Protein AF-T0RAB3-F1 (afdb_monomer)

Sequence (53 aa):
MDGITTTLEIRQIDNYQPTIVAMTANVFKEDQIKCKEAGMNAFLSKPLKKKIR

Secondary structure (DSSP, 8-state):
--HHHHHHHHHTSSSPPPP-EEEESS--HHHHHHHHHTT-SEEEESSP-----

pLDDT: mean 88.7, std 9.39, range [59.88, 97.12]

Nearest PDB structures (foldseek):
  8phx-assembly1_A  TM=8.775E-01  e=4.074E-02  Candida albicans SC5314
  1dcf-assembly1_A-2  TM=8.472E-01  e=7.627E-02  Arabidopsis thaliana
  3m6m-assembly1_F  TM=8.579E-01  e=1.428E-01  Xanthomonas campestris pv. campestris
  2pln-assembly1_A-2  TM=8.678E-01  e=3.532E-01  Helicobacter pylori
  1qmp-assembly3_C  TM=8.633E-01  e=4.060E-01  Geobacillus stearothermophilus

Structure (mmCIF, N/CA/C/O backbone):
data_AF-T0RAB3-F1
#
_entry.id   AF-T0RAB3-F1
#
loop_
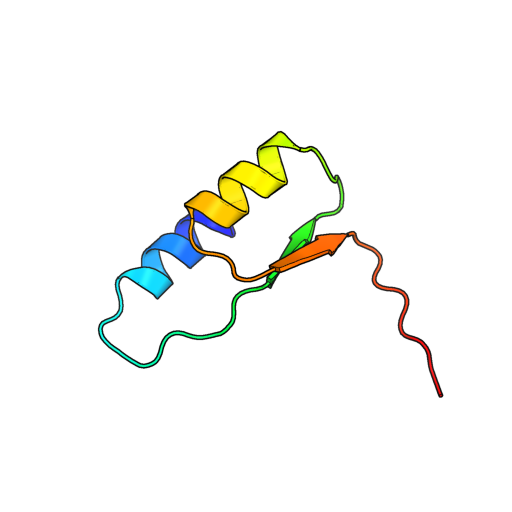_atom_site.group_PDB
_atom_site.id
_atom_site.type_symbol
_atom_site.label_atom_id
_atom_site.label_alt_id
_atom_site.label_comp_id
_atom_site.label_asym_id
_atom_site.label_entity_id
_atom_site.label_seq_id
_atom_site.pdbx_PDB_ins_code
_atom_site.Cartn_x
_atom_site.Cartn_y
_atom_site.Cartn_z
_atom_site.occupancy
_atom_site.B_iso_or_equiv
_atom_site.auth_seq_id
_atom_site.auth_comp_id
_atom_site.auth_asym_id
_atom_site.auth_atom_id
_atom_site.pdbx_PDB_model_num
ATOM 1 N N . MET A 1 1 ? -9.125 13.998 -5.368 1.00 70.38 1 MET A N 1
ATOM 2 C CA . MET A 1 1 ? -8.990 12.836 -4.472 1.00 70.38 1 MET A CA 1
ATOM 3 C C . MET A 1 1 ? -8.174 11.785 -5.198 1.00 70.38 1 MET A C 1
ATOM 5 O O . MET A 1 1 ? -8.502 11.478 -6.340 1.00 70.38 1 MET A O 1
ATOM 9 N N . ASP A 1 2 ? -7.089 11.318 -4.591 1.00 90.88 2 ASP A N 1
ATOM 10 C CA . ASP A 1 2 ? -6.218 10.275 -5.140 1.00 90.88 2 ASP A CA 1
ATOM 11 C C . ASP A 1 2 ? -6.329 8.976 -4.322 1.00 90.88 2 ASP A C 1
ATOM 13 O O . ASP A 1 2 ? -7.003 8.926 -3.294 1.00 90.88 2 ASP A O 1
ATOM 17 N N . GLY A 1 3 ? -5.668 7.912 -4.787 1.00 92.44 3 GLY A N 1
ATOM 18 C CA . GLY A 1 3 ? -5.745 6.599 -4.146 1.00 92.44 3 GLY A CA 1
ATOM 19 C C . GLY A 1 3 ? -5.198 6.556 -2.714 1.00 92.44 3 GLY A C 1
ATOM 20 O O . GLY A 1 3 ? -5.677 5.744 -1.924 1.00 92.44 3 GLY A O 1
ATOM 21 N N . ILE A 1 4 ? -4.238 7.416 -2.357 1.00 94.06 4 ILE A N 1
ATOM 22 C CA . ILE A 1 4 ? -3.694 7.503 -0.996 1.00 94.06 4 ILE A CA 1
ATOM 23 C C . ILE A 1 4 ? -4.749 8.100 -0.071 1.00 94.06 4 ILE A C 1
ATOM 25 O O . ILE A 1 4 ? -5.093 7.464 0.925 1.00 94.06 4 ILE A O 1
ATOM 29 N N . THR A 1 5 ? -5.316 9.259 -0.426 1.00 96.50 5 THR A N 1
ATOM 30 C CA . THR A 1 5 ? -6.382 9.891 0.373 1.00 96.50 5 THR A CA 1
ATOM 31 C C . THR A 1 5 ? -7.565 8.945 0.560 1.00 96.50 5 THR A C 1
ATOM 33 O O . THR A 1 5 ? -8.009 8.735 1.684 1.00 96.50 5 THR A O 1
ATOM 36 N N . THR A 1 6 ? -8.015 8.290 -0.514 1.00 96.25 6 THR A N 1
ATOM 37 C CA . THR A 1 6 ? -9.117 7.320 -0.440 1.00 96.25 6 THR A CA 1
ATOM 38 C C . THR A 1 6 ? -8.787 6.133 0.464 1.00 96.25 6 THR A C 1
ATOM 40 O O . THR A 1 6 ? -9.647 5.666 1.205 1.00 96.25 6 THR A O 1
ATOM 43 N N . THR A 1 7 ? -7.546 5.638 0.442 1.00 96.88 7 THR A N 1
ATOM 44 C CA . THR A 1 7 ? -7.131 4.544 1.335 1.00 96.88 7 THR A CA 1
ATOM 45 C C . THR A 1 7 ? -7.193 4.987 2.792 1.00 96.88 7 THR A C 1
ATOM 47 O O . THR A 1 7 ? -7.753 4.262 3.609 1.00 96.88 7 THR A O 1
ATOM 50 N N . LEU A 1 8 ? -6.683 6.181 3.109 1.00 96.75 8 LEU A N 1
ATOM 51 C CA . LEU A 1 8 ? -6.726 6.727 4.467 1.00 96.75 8 LEU A CA 1
ATOM 52 C C . LEU A 1 8 ? -8.167 6.857 4.977 1.00 96.75 8 LEU A C 1
ATOM 54 O O . LEU A 1 8 ? -8.441 6.454 6.103 1.00 96.75 8 LEU A O 1
ATOM 58 N N . GLU A 1 9 ? -9.090 7.343 4.146 1.00 96.56 9 GLU A N 1
ATOM 59 C CA . GLU A 1 9 ? -10.514 7.433 4.493 1.00 96.56 9 GLU A CA 1
ATOM 60 C C . GLU A 1 9 ? -11.138 6.050 4.736 1.00 96.56 9 GLU A C 1
ATOM 62 O O . GLU A 1 9 ? -11.816 5.850 5.741 1.00 96.56 9 GLU A O 1
ATOM 67 N N . ILE A 1 10 ? -10.856 5.057 3.881 1.00 96.31 10 ILE A N 1
ATOM 68 C CA . ILE A 1 10 ? -11.346 3.681 4.076 1.00 96.31 10 ILE A CA 1
ATOM 69 C C . ILE A 1 10 ? -10.819 3.085 5.391 1.00 96.31 10 ILE A C 1
ATOM 71 O O . ILE A 1 10 ? -11.560 2.402 6.105 1.00 96.31 10 ILE A O 1
ATOM 75 N N . ARG A 1 11 ? -9.554 3.353 5.743 1.00 96.44 11 ARG A N 1
ATOM 76 C CA . ARG A 1 11 ? -8.942 2.860 6.989 1.00 96.44 11 ARG A CA 1
ATOM 77 C C . ARG A 1 11 ? -9.512 3.504 8.256 1.00 96.44 11 ARG A C 1
ATOM 79 O O . ARG A 1 11 ? -9.307 2.949 9.329 1.00 96.44 11 ARG A O 1
ATOM 86 N N . GLN A 1 12 ? -10.244 4.613 8.150 1.00 96.50 12 GLN A N 1
ATOM 87 C CA . GLN A 1 12 ? -10.935 5.235 9.287 1.00 96.50 12 GLN A CA 1
ATOM 88 C C . GLN A 1 12 ? -12.320 4.635 9.565 1.00 96.50 12 GLN A C 1
ATOM 90 O O . GLN A 1 12 ? -12.904 4.910 10.611 1.00 96.50 12 GLN A O 1
ATOM 95 N N . ILE A 1 13 ? -12.863 3.824 8.653 1.00 96.31 13 ILE A N 1
ATOM 96 C CA . ILE A 1 13 ? -14.178 3.202 8.830 1.00 96.31 13 ILE A CA 1
ATOM 97 C C . ILE A 1 13 ? -14.058 2.053 9.840 1.00 96.31 13 ILE A C 1
ATOM 99 O O . ILE A 1 13 ? -13.360 1.071 9.585 1.00 96.31 13 ILE A O 1
ATOM 103 N N . ASP A 1 14 ? -14.773 2.143 10.963 1.00 91.44 14 ASP A N 1
ATOM 104 C CA . ASP A 1 14 ? -14.835 1.081 11.978 1.00 91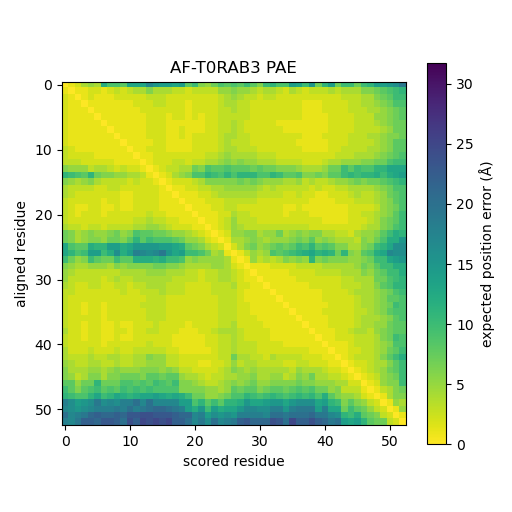.44 14 ASP A CA 1
ATOM 105 C C . ASP A 1 14 ? -15.771 -0.057 11.532 1.00 91.44 14 ASP A C 1
ATOM 107 O O . ASP A 1 14 ? -16.910 -0.205 11.973 1.00 91.44 14 ASP A O 1
ATOM 111 N N . ASN A 1 15 ? -15.320 -0.800 10.525 1.00 93.25 1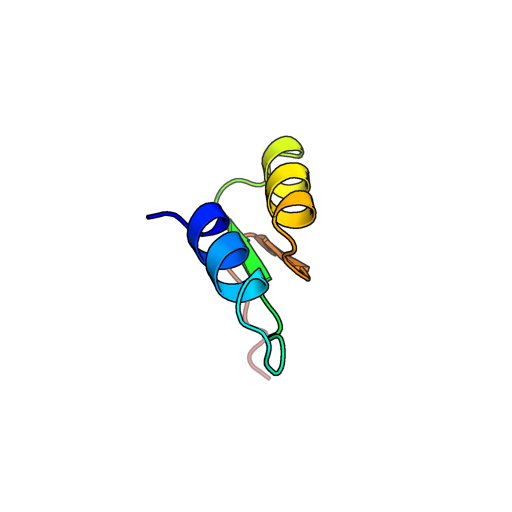5 ASN A N 1
ATOM 112 C CA . ASN A 1 15 ? -16.007 -1.947 9.944 1.00 93.25 15 ASN A CA 1
ATOM 113 C C . ASN A 1 15 ? -14.975 -2.893 9.304 1.00 93.25 15 ASN A C 1
ATOM 115 O O . ASN A 1 15 ? -13.765 -2.665 9.371 1.00 93.25 15 ASN A O 1
ATOM 119 N N . TYR A 1 16 ? -15.443 -3.952 8.641 1.00 94.31 16 TYR A N 1
ATOM 120 C CA . TYR A 1 16 ? -14.595 -4.836 7.854 1.00 94.31 16 TYR A CA 1
ATOM 121 C C . TYR A 1 16 ? -13.747 -4.051 6.848 1.00 94.31 16 TYR A C 1
ATOM 123 O O . TYR A 1 16 ? -14.248 -3.365 5.955 1.00 94.31 16 TYR A O 1
ATOM 131 N N . GLN A 1 17 ? -12.436 -4.200 6.994 1.00 96.00 17 GLN A N 1
ATOM 132 C CA . GLN A 1 17 ? -11.450 -3.501 6.196 1.00 96.00 17 GLN A CA 1
ATOM 133 C C . GLN A 1 17 ? -11.217 -4.243 4.871 1.00 96.00 17 GLN A C 1
ATOM 135 O O . GLN A 1 17 ? -10.766 -5.391 4.887 1.00 96.00 17 GLN A O 1
ATOM 140 N N . PRO A 1 18 ? -11.485 -3.621 3.705 1.00 96.00 18 PRO A N 1
ATOM 141 C CA . PRO A 1 18 ? -11.290 -4.281 2.423 1.00 96.00 18 PRO A CA 1
ATOM 142 C C . PRO A 1 18 ? -9.800 -4.462 2.112 1.00 96.00 18 PRO A C 1
ATOM 144 O O . PRO A 1 18 ? -8.927 -3.753 2.631 1.00 96.00 18 PRO A O 1
ATOM 147 N N . THR A 1 19 ? -9.516 -5.394 1.201 1.00 97.12 19 THR A N 1
ATOM 148 C CA . THR A 1 19 ? -8.193 -5.509 0.581 1.00 97.12 19 THR A CA 1
ATOM 149 C C . THR A 1 19 ? -8.039 -4.421 -0.476 1.00 97.12 19 THR A C 1
ATOM 151 O O . THR A 1 19 ? -8.808 -4.366 -1.433 1.00 97.12 19 THR A O 1
ATOM 154 N N . ILE A 1 20 ? -7.031 -3.568 -0.314 1.00 96.94 20 ILE A N 1
ATOM 155 C CA . ILE A 1 20 ? -6.746 -2.438 -1.200 1.00 96.94 20 ILE A CA 1
ATOM 156 C C . ILE A 1 20 ? -5.431 -2.715 -1.928 1.00 96.94 20 ILE A C 1
ATOM 158 O O . ILE A 1 20 ? -4.404 -2.954 -1.294 1.00 96.94 20 ILE A O 1
ATOM 162 N N . VAL A 1 21 ? -5.454 -2.683 -3.261 1.00 94.62 21 VAL A N 1
ATOM 163 C CA . VAL A 1 21 ? -4.276 -2.922 -4.107 1.00 94.62 21 VAL A CA 1
ATOM 164 C C . VAL A 1 21 ? -3.998 -1.685 -4.951 1.00 94.62 21 VAL A C 1
ATOM 166 O O . VAL A 1 21 ? -4.828 -1.288 -5.769 1.00 94.62 21 VAL A O 1
ATOM 169 N N . ALA A 1 22 ? -2.823 -1.086 -4.772 1.00 92.81 22 ALA A N 1
ATOM 170 C CA . ALA A 1 22 ? -2.378 0.036 -5.586 1.00 92.81 22 ALA A CA 1
ATOM 171 C C . ALA A 1 22 ? -2.014 -0.444 -6.992 1.00 92.81 22 ALA A C 1
ATOM 173 O O . ALA A 1 22 ? -1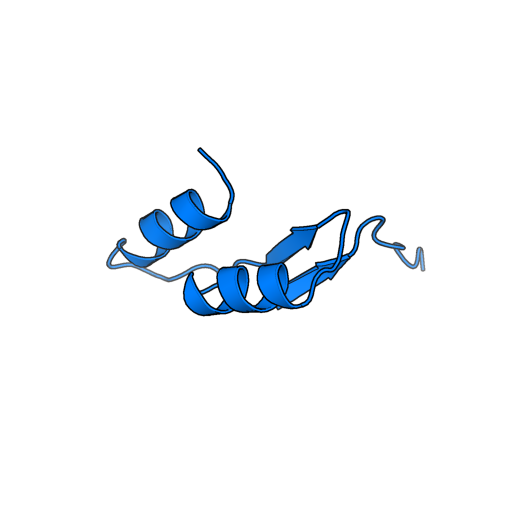.360 -1.475 -7.152 1.00 92.81 22 ALA A O 1
ATOM 174 N N . MET A 1 23 ? -2.382 0.327 -8.014 1.00 91.12 23 MET A N 1
ATOM 175 C CA . MET A 1 23 ? -2.048 0.007 -9.398 1.00 91.12 23 MET A CA 1
ATOM 176 C C . MET A 1 23 ? -1.442 1.230 -10.086 1.00 91.12 23 MET A C 1
ATOM 178 O O . MET A 1 23 ? -2.155 2.188 -10.388 1.00 91.12 23 MET A O 1
ATOM 182 N N . THR A 1 24 ? -0.138 1.199 -10.357 1.00 83.38 24 THR A N 1
ATOM 183 C CA . THR A 1 24 ? 0.603 2.346 -10.914 1.00 83.38 24 THR A CA 1
ATOM 184 C C . THR A 1 24 ? 1.044 2.114 -12.357 1.00 83.38 24 THR A C 1
ATOM 186 O O . THR A 1 24 ? 1.303 0.980 -12.753 1.00 83.38 24 THR A O 1
ATOM 189 N N . ALA A 1 25 ? 1.186 3.183 -13.140 1.00 80.50 25 ALA A N 1
ATOM 190 C CA . ALA A 1 25 ? 1.908 3.144 -14.416 1.00 80.50 25 ALA A CA 1
ATOM 191 C C . ALA A 1 25 ? 3.429 3.333 -14.245 1.00 80.50 25 ALA A C 1
ATOM 193 O O . ALA A 1 25 ? 4.186 2.897 -15.105 1.00 80.50 25 ALA A O 1
ATOM 194 N N . ASN A 1 26 ? 3.871 3.940 -13.137 1.00 69.56 26 ASN A N 1
ATOM 195 C CA . ASN A 1 26 ? 5.278 4.212 -12.842 1.00 69.56 26 ASN A CA 1
ATOM 196 C C . ASN A 1 26 ? 5.624 3.676 -11.451 1.00 69.56 26 ASN A C 1
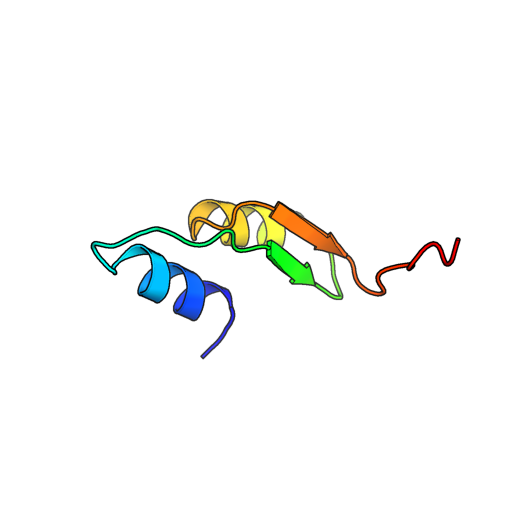ATOM 198 O O . ASN A 1 26 ? 5.008 4.057 -10.458 1.00 69.56 26 ASN A O 1
ATOM 202 N N . VAL A 1 27 ? 6.568 2.739 -11.381 1.00 69.31 27 VAL A N 1
ATOM 203 C CA . VAL A 1 27 ? 6.921 2.036 -10.141 1.00 69.31 27 VAL A CA 1
ATOM 204 C C . VAL A 1 27 ? 8.160 2.683 -9.536 1.00 69.31 27 VAL A C 1
ATOM 206 O O . VAL A 1 27 ? 9.258 2.131 -9.607 1.00 69.31 27 VAL A O 1
ATOM 209 N N . PHE A 1 28 ? 7.996 3.864 -8.952 1.00 83.19 28 PHE A N 1
ATOM 210 C CA . PHE A 1 28 ? 9.043 4.428 -8.109 1.00 83.19 28 PHE A CA 1
ATOM 211 C C . PHE A 1 28 ? 8.990 3.790 -6.718 1.00 83.19 28 PHE A C 1
ATOM 213 O O . PHE A 1 28 ? 7.924 3.397 -6.233 1.00 83.19 28 PHE A O 1
ATOM 220 N N . LYS A 1 29 ? 10.151 3.632 -6.071 1.00 84.19 29 LYS A N 1
ATOM 221 C CA . LYS A 1 29 ? 10.217 3.034 -4.726 1.00 84.19 29 LYS A CA 1
ATOM 222 C C . LYS A 1 29 ? 9.472 3.897 -3.711 1.00 84.19 29 LYS A C 1
ATOM 224 O O . LYS A 1 29 ? 8.814 3.359 -2.824 1.00 84.19 29 LYS A O 1
ATOM 229 N N . GLU A 1 30 ? 9.530 5.214 -3.875 1.00 87.62 30 GLU A N 1
ATOM 230 C CA . GLU A 1 30 ? 8.844 6.180 -3.021 1.00 87.62 30 GLU A CA 1
ATOM 231 C C . GLU A 1 30 ? 7.322 5.993 -3.079 1.00 87.62 30 GLU A C 1
ATOM 233 O O . GLU A 1 30 ? 6.652 6.079 -2.052 1.00 87.62 30 GLU A O 1
ATOM 238 N N . ASP A 1 31 ? 6.772 5.668 -4.252 1.00 86.19 31 ASP A N 1
ATOM 239 C CA . ASP A 1 31 ? 5.333 5.443 -4.419 1.00 86.19 31 ASP A CA 1
ATOM 240 C C . ASP A 1 31 ? 4.873 4.167 -3.709 1.00 86.19 31 ASP A C 1
ATOM 242 O O . ASP A 1 31 ? 3.800 4.146 -3.104 1.00 86.19 31 ASP A O 1
ATOM 246 N N . GLN A 1 32 ? 5.695 3.112 -3.721 1.00 87.81 32 GLN A N 1
ATOM 247 C CA . GLN A 1 32 ? 5.405 1.887 -2.968 1.00 87.81 32 GLN A CA 1
ATOM 248 C C . GLN A 1 32 ? 5.393 2.145 -1.460 1.00 87.81 32 GLN A C 1
ATOM 250 O O . GLN A 1 32 ? 4.514 1.636 -0.763 1.00 87.81 32 GLN A O 1
ATOM 255 N N . ILE A 1 33 ? 6.350 2.939 -0.964 1.00 91.62 33 ILE A N 1
ATOM 256 C CA . ILE A 1 33 ? 6.436 3.311 0.454 1.00 91.62 33 ILE A CA 1
ATOM 257 C C . ILE A 1 33 ? 5.188 4.095 0.855 1.00 91.62 33 ILE A C 1
ATOM 259 O O . ILE A 1 33 ? 4.492 3.669 1.774 1.00 91.62 33 ILE A O 1
ATOM 263 N N . LYS A 1 34 ? 4.827 5.142 0.102 1.00 92.19 34 LYS A N 1
ATOM 264 C CA . LYS A 1 34 ? 3.615 5.936 0.360 1.00 92.19 34 LYS A CA 1
ATOM 265 C C . LYS A 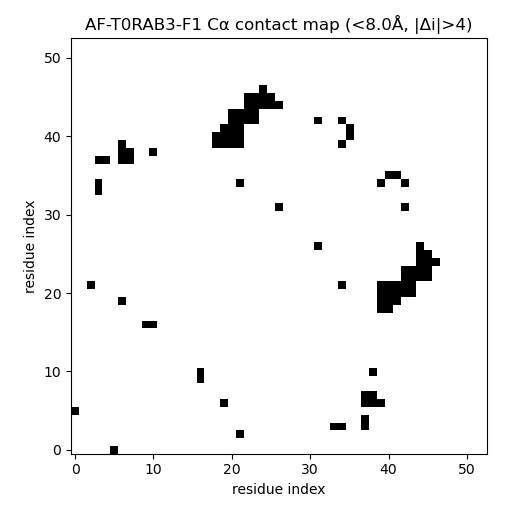1 34 ? 2.349 5.076 0.374 1.00 92.19 34 LYS A C 1
ATOM 267 O O . LYS A 1 34 ? 1.521 5.213 1.268 1.00 92.19 34 LYS A O 1
ATOM 272 N N . CYS A 1 35 ? 2.200 4.160 -0.588 1.00 93.06 35 CYS A N 1
ATOM 273 C CA . CYS A 1 35 ? 1.050 3.249 -0.647 1.00 93.06 35 CYS A CA 1
ATOM 274 C C . CYS A 1 35 ? 0.982 2.325 0.575 1.00 93.06 35 CYS A C 1
ATOM 276 O O . CYS A 1 35 ? -0.096 2.096 1.127 1.00 93.06 35 CYS A O 1
ATOM 278 N N . LYS A 1 36 ? 2.131 1.803 1.013 1.00 93.12 36 LYS A N 1
ATOM 279 C CA . LYS A 1 36 ? 2.219 0.944 2.195 1.00 93.12 36 LYS A CA 1
ATOM 280 C C . LYS A 1 36 ? 1.899 1.717 3.475 1.00 93.12 36 LYS A C 1
ATOM 282 O O . LYS A 1 36 ? 1.135 1.217 4.294 1.00 93.12 36 LYS A O 1
ATOM 287 N N . GLU A 1 37 ? 2.440 2.922 3.629 1.00 95.88 37 GLU A N 1
ATOM 288 C CA . GLU A 1 37 ? 2.182 3.805 4.776 1.00 95.88 37 GLU A CA 1
ATOM 289 C C . GLU A 1 37 ? 0.713 4.232 4.858 1.00 95.88 37 GLU A C 1
ATOM 291 O O . GLU A 1 37 ? 0.152 4.289 5.947 1.00 95.88 37 GLU A O 1
ATOM 296 N N . ALA A 1 38 ? 0.056 4.434 3.712 1.00 95.75 38 ALA A N 1
ATOM 297 C CA . ALA A 1 38 ? -1.382 4.689 3.650 1.00 95.75 38 ALA A CA 1
ATOM 298 C C . ALA A 1 38 ? -2.243 3.478 4.063 1.00 95.75 38 ALA A C 1
ATOM 300 O O . ALA A 1 38 ? -3.442 3.623 4.288 1.00 95.75 38 ALA A O 1
ATOM 301 N N . GLY A 1 39 ? -1.655 2.280 4.147 1.00 96.06 39 GLY A N 1
ATOM 302 C CA . GLY A 1 39 ? -2.340 1.051 4.542 1.00 96.06 39 GLY A CA 1
ATOM 303 C C . GLY A 1 39 ? -2.847 0.198 3.378 1.00 96.06 39 GLY A C 1
ATOM 304 O O . GLY A 1 39 ? -3.768 -0.600 3.575 1.00 96.06 39 GLY A O 1
ATOM 305 N N . MET A 1 40 ? -2.292 0.334 2.169 1.00 97.00 40 MET A N 1
ATOM 306 C CA . MET A 1 40 ? -2.600 -0.570 1.052 1.00 97.00 40 MET A CA 1
ATOM 307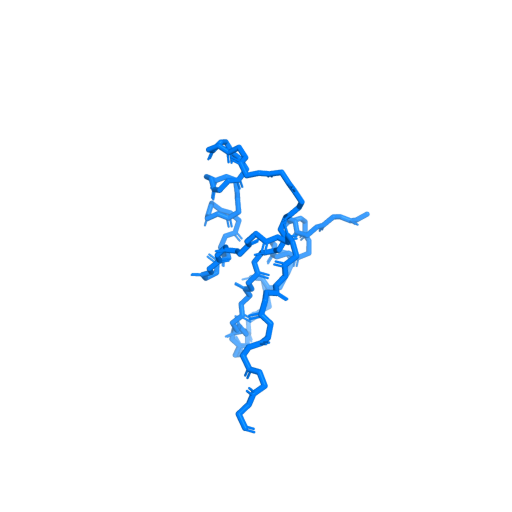 C C . MET A 1 40 ? -1.943 -1.944 1.257 1.00 97.00 40 MET A C 1
ATOM 309 O O . MET A 1 40 ? -0.827 -2.054 1.763 1.00 97.00 40 MET A O 1
ATOM 313 N N . ASN A 1 41 ? -2.628 -3.009 0.842 1.00 96.75 41 ASN A N 1
ATOM 314 C CA . ASN A 1 41 ? -2.201 -4.394 1.058 1.00 96.75 41 ASN A CA 1
ATOM 315 C C . ASN A 1 41 ? -1.190 -4.882 0.016 1.00 96.75 41 ASN A C 1
ATOM 317 O O . ASN A 1 41 ? -0.357 -5.732 0.319 1.00 96.75 41 ASN A O 1
ATOM 321 N N . ALA A 1 42 ? -1.282 -4.384 -1.216 1.00 92.44 42 ALA A N 1
ATOM 322 C CA . ALA A 1 42 ? -0.385 -4.775 -2.294 1.00 92.44 42 ALA A CA 1
ATOM 323 C C . ALA A 1 42 ? -0.214 -3.655 -3.319 1.00 92.44 42 ALA A C 1
ATOM 325 O O . ALA A 1 42 ? -0.957 -2.674 -3.337 1.00 92.44 42 ALA A O 1
ATOM 326 N N . PHE A 1 43 ? 0.769 -3.839 -4.193 1.00 89.75 43 PHE A N 1
ATOM 327 C CA . PHE A 1 43 ? 1.123 -2.902 -5.243 1.00 89.75 43 PHE A CA 1
ATOM 328 C C . PHE A 1 43 ? 1.359 -3.664 -6.549 1.00 89.75 43 PHE A C 1
ATOM 330 O O . PHE A 1 43 ? 2.076 -4.665 -6.564 1.00 89.75 43 PHE A O 1
ATOM 337 N N . LEU A 1 44 ? 0.763 -3.197 -7.643 1.00 89.25 44 LEU A N 1
ATOM 338 C CA . LEU A 1 44 ? 0.859 -3.795 -8.970 1.00 89.25 44 LEU A CA 1
ATOM 339 C C . LEU A 1 44 ? 1.246 -2.745 -10.015 1.00 89.25 44 LEU A C 1
ATOM 341 O O . LEU A 1 44 ? 0.791 -1.600 -9.982 1.00 89.25 44 LEU A O 1
ATOM 345 N N . SER A 1 45 ? 2.059 -3.151 -10.987 1.00 87.38 45 SER A N 1
ATOM 346 C CA . SER A 1 45 ? 2.387 -2.328 -12.147 1.00 87.38 45 SER A CA 1
ATOM 347 C C . SER A 1 45 ? 1.391 -2.547 -13.286 1.00 87.38 45 SER A C 1
ATOM 349 O O . SER A 1 45 ? 0.935 -3.662 -13.550 1.00 87.38 45 SER A O 1
ATOM 351 N N . LYS A 1 46 ? 1.049 -1.464 -13.981 1.00 83.38 46 LYS A N 1
ATOM 352 C CA . LYS A 1 46 ? 0.321 -1.493 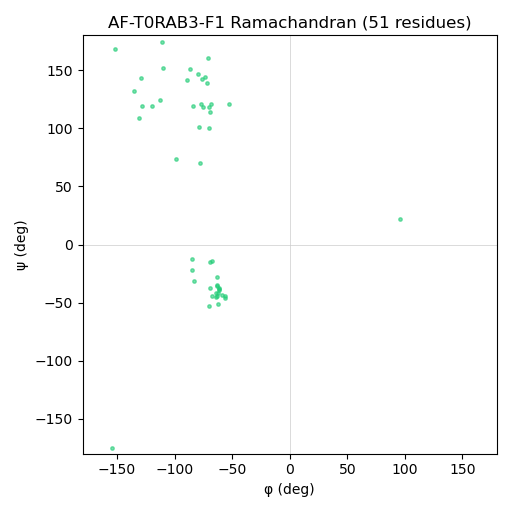-15.250 1.00 83.38 46 LYS A CA 1
ATOM 353 C C . LYS A 1 46 ? 1.320 -1.643 -16.413 1.00 83.38 46 LYS A C 1
ATOM 355 O O . LYS A 1 46 ? 2.433 -1.133 -16.313 1.00 83.38 46 LYS A O 1
ATOM 360 N N . PRO A 1 47 ? 0.917 -2.265 -17.536 1.00 86.50 47 PRO A N 1
ATOM 361 C CA . PRO A 1 47 ? -0.348 -2.971 -17.725 1.00 86.50 47 PRO A CA 1
ATOM 362 C C . PRO A 1 47 ? -0.336 -4.345 -17.037 1.00 86.50 47 PRO A C 1
ATOM 364 O O . PRO A 1 47 ? 0.660 -5.066 -17.072 1.00 86.50 47 PRO A O 1
ATOM 367 N N . LEU A 1 48 ? -1.476 -4.742 -16.462 1.00 82.25 48 LEU A N 1
ATOM 368 C CA . LEU A 1 48 ? -1.643 -6.100 -15.952 1.00 82.25 48 LEU A CA 1
ATOM 369 C C . LEU A 1 48 ? -1.718 -7.075 -17.129 1.00 82.25 48 LEU A C 1
ATOM 371 O O . LEU A 1 48 ? -2.642 -7.017 -17.942 1.00 82.25 48 LEU A O 1
ATOM 375 N N . LYS A 1 49 ? -0.766 -8.007 -17.212 1.00 78.50 49 LYS A N 1
ATOM 376 C CA . LYS A 1 49 ? -0.840 -9.114 -18.170 1.00 78.50 49 LYS A CA 1
ATOM 377 C C . LYS A 1 49 ? -1.793 -10.174 -17.625 1.00 78.50 49 LYS A C 1
ATOM 379 O O . LYS A 1 49 ? -1.423 -10.968 -16.762 1.00 78.50 49 LYS A O 1
ATOM 384 N N . LYS A 1 50 ? -3.026 -10.198 -18.131 1.00 72.56 50 LYS A N 1
ATOM 385 C CA . LYS A 1 50 ? -3.970 -11.284 -17.852 1.00 72.56 50 LYS A CA 1
ATOM 386 C C . LYS A 1 50 ? -3.456 -12.538 -18.568 1.00 72.56 50 LYS A C 1
ATOM 388 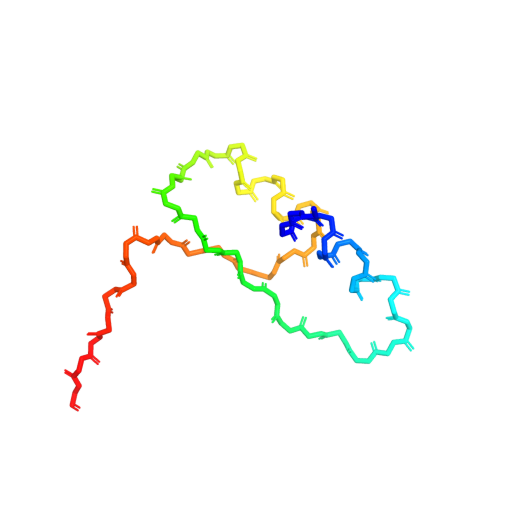O O . LYS A 1 50 ? -3.401 -12.555 -19.795 1.00 72.56 50 LYS A O 1
ATOM 393 N N . LYS A 1 51 ? -3.055 -13.582 -17.834 1.00 69.56 51 LYS A N 1
ATOM 394 C CA . LYS A 1 51 ? -2.894 -14.910 -18.446 1.00 69.56 51 LYS A CA 1
ATOM 395 C C . LYS A 1 51 ? -4.301 -15.416 -18.761 1.00 69.56 51 LYS A C 1
ATOM 397 O O . LYS A 1 51 ? -5.017 -15.818 -17.851 1.00 69.56 51 LYS A O 1
ATOM 402 N N . ILE A 1 52 ? -4.714 -15.304 -20.023 1.00 66.75 52 ILE A N 1
ATOM 403 C CA . ILE A 1 52 ? -5.900 -16.002 -20.527 1.00 66.75 52 ILE A CA 1
ATOM 404 C C . ILE A 1 52 ? -5.521 -17.482 -20.533 1.00 66.75 52 ILE A C 1
ATOM 406 O O . ILE A 1 52 ? -4.495 -17.849 -21.110 1.00 66.75 52 ILE A O 1
ATOM 410 N N . ARG A 1 53 ? -6.280 -18.288 -19.801 1.00 59.88 53 ARG A N 1
ATOM 411 C CA . ARG A 1 53 ? -6.141 -19.738 -19.744 1.00 59.88 53 ARG A CA 1
ATOM 412 C C . ARG A 1 53 ? -7.421 -20.349 -20.277 1.00 59.88 53 ARG A C 1
ATOM 414 O O . ARG A 1 53 ? -8.477 -19.722 -20.035 1.00 59.88 53 ARG A O 1
#

Radius of gyration: 12.51 Å; Cα contacts (8 Å, |Δi|>4): 51; chains: 1; bounding box: 26×33×32 Å

Mean predicted aligned error: 4.81 Å

Foldseek 3Di:
DDPLVVLLVLVPDPDDRDAAEAEDQDDDVVVVVSCVVSPHPYYYYPPDDDPDD

Solvent-accessible surface area (backbone atoms only — not comparable to full-atom values): 3492 Å² total; per-residue (Å²): 138,54,73,57,60,52,38,43,57,57,71,68,51,96,59,93,75,77,90,42,68,47,76,35,84,69,92,49,71,68,57,54,49,54,41,45,74,41,64,39,74,44,77,44,65,53,80,76,81,76,81,85,126